Protein AF-A0A2D5MW06-F1 (afdb_monomer_lite)

Structure (mmCIF, N/CA/C/O backbone):
data_AF-A0A2D5MW06-F1
#
_entry.id   AF-A0A2D5MW06-F1
#
loop_
_atom_site.group_PDB
_atom_site.id
_atom_site.type_symbol
_atom_site.label_atom_id
_atom_site.label_alt_id
_atom_site.label_comp_id
_atom_site.label_asym_id
_atom_site.label_entity_id
_atom_site.label_seq_id
_atom_site.pdbx_PDB_ins_code
_atom_site.Cartn_x
_atom_site.Cartn_y
_atom_site.Cartn_z
_atom_site.occupancy
_atom_site.B_iso_or_equiv
_atom_site.auth_seq_id
_atom_site.auth_comp_id
_atom_site.auth_asym_id
_atom_site.auth_atom_id
_atom_site.pdbx_PDB_model_num
ATOM 1 N N . MET A 1 1 ? 2.123 -5.964 15.584 1.00 81.25 1 MET A N 1
ATOM 2 C CA . MET A 1 1 ? 2.765 -5.664 14.284 1.00 81.25 1 MET A CA 1
ATOM 3 C C . MET A 1 1 ? 2.687 -4.159 14.069 1.00 81.25 1 MET A C 1
ATOM 5 O O . MET A 1 1 ? 1.731 -3.564 14.547 1.00 81.25 1 MET A O 1
ATOM 9 N N . ASN A 1 2 ? 3.697 -3.555 13.444 1.00 91.62 2 ASN A N 1
ATOM 10 C CA . ASN A 1 2 ? 3.690 -2.157 13.000 1.00 91.62 2 ASN A CA 1
ATOM 11 C C . ASN A 1 2 ? 3.894 -2.110 11.477 1.00 91.62 2 ASN A C 1
ATOM 13 O O . ASN A 1 2 ? 4.186 -3.142 10.869 1.00 91.62 2 ASN A O 1
ATOM 17 N N . GLU A 1 3 ? 3.769 -0.929 10.881 1.00 91.94 3 GLU A N 1
ATOM 18 C CA . GLU A 1 3 ? 3.879 -0.717 9.432 1.00 91.94 3 GLU A CA 1
ATOM 19 C C . GLU A 1 3 ? 5.193 -1.257 8.853 1.00 91.94 3 GLU A C 1
ATOM 21 O O . GLU A 1 3 ? 5.177 -2.106 7.965 1.00 91.94 3 GLU A O 1
ATOM 26 N N . HIS A 1 4 ? 6.337 -0.906 9.448 1.00 93.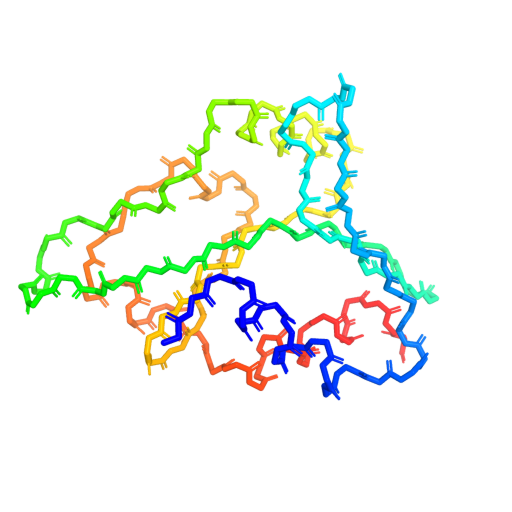75 4 HIS A N 1
ATOM 27 C CA . HIS A 1 4 ? 7.639 -1.414 9.009 1.00 93.75 4 HIS A CA 1
ATOM 28 C C . HIS A 1 4 ? 7.712 -2.953 9.007 1.00 93.75 4 HIS A C 1
ATOM 30 O O . HIS A 1 4 ? 8.222 -3.567 8.066 1.00 93.75 4 HIS A O 1
ATOM 36 N N . SER A 1 5 ? 7.190 -3.597 10.057 1.00 95.06 5 SER A N 1
ATOM 37 C CA . SER A 1 5 ? 7.149 -5.061 10.159 1.00 95.06 5 SER A CA 1
ATOM 38 C C . SER A 1 5 ? 6.198 -5.681 9.137 1.00 95.06 5 SER A C 1
ATOM 40 O O . SER A 1 5 ? 6.469 -6.775 8.638 1.00 95.06 5 SER A O 1
ATOM 42 N N . PHE A 1 6 ? 5.100 -4.996 8.812 1.00 96.12 6 PHE A N 1
ATOM 43 C CA . PHE A 1 6 ? 4.156 -5.427 7.790 1.00 96.12 6 PHE A CA 1
ATOM 44 C C . PHE A 1 6 ? 4.803 -5.413 6.401 1.00 96.12 6 PHE A C 1
ATOM 46 O O . PHE A 1 6 ? 4.846 -6.469 5.764 1.00 96.12 6 PHE A O 1
ATOM 53 N N . VAL A 1 7 ? 5.423 -4.296 6.001 1.00 96.19 7 VAL A N 1
ATOM 54 C CA . VAL A 1 7 ? 6.170 -4.176 4.733 1.00 96.19 7 VAL A CA 1
ATOM 55 C C . VAL A 1 7 ? 7.257 -5.245 4.638 1.00 96.19 7 VAL A C 1
ATOM 57 O O . VAL A 1 7 ? 7.353 -5.966 3.643 1.00 96.19 7 VAL A O 1
ATOM 60 N N . LYS A 1 8 ? 8.040 -5.436 5.710 1.00 95.69 8 LYS A N 1
ATOM 61 C CA . LYS A 1 8 ? 9.054 -6.500 5.771 1.00 95.69 8 LYS A CA 1
ATOM 62 C C . LYS A 1 8 ? 8.438 -7.887 5.564 1.00 95.69 8 LYS A C 1
ATOM 64 O O . LYS A 1 8 ? 9.041 -8.726 4.898 1.00 95.69 8 LYS A O 1
ATOM 69 N N . SER A 1 9 ? 7.248 -8.139 6.114 1.00 95.50 9 SER A N 1
ATOM 70 C CA . SER A 1 9 ? 6.562 -9.426 5.964 1.00 95.50 9 SER A CA 1
ATOM 71 C C . SER A 1 9 ? 6.094 -9.695 4.533 1.00 95.50 9 SER A C 1
ATOM 73 O O . SER A 1 9 ? 6.177 -10.843 4.104 1.00 95.50 9 SER A O 1
ATOM 75 N N . VAL A 1 10 ? 5.673 -8.656 3.802 1.00 96.62 10 VAL A N 1
ATOM 76 C CA . VAL A 1 10 ? 5.327 -8.721 2.373 1.00 96.62 10 VAL A CA 1
ATOM 77 C C . VAL A 1 10 ? 6.587 -8.981 1.550 1.00 96.62 10 VAL A C 1
ATOM 79 O O . VAL A 1 10 ? 6.656 -9.941 0.787 1.00 96.62 10 VAL A O 1
ATOM 82 N N . HIS A 1 11 ? 7.643 -8.194 1.776 1.00 95.69 11 HIS A N 1
ATOM 83 C CA . HIS A 1 11 ? 8.900 -8.335 1.042 1.00 95.69 11 HIS A CA 1
ATOM 84 C C . HIS A 1 11 ? 9.545 -9.707 1.258 1.00 95.69 11 HIS A C 1
ATOM 86 O O . HIS A 1 11 ? 10.084 -10.282 0.324 1.00 95.69 11 HIS A O 1
ATOM 92 N N . ARG A 1 12 ? 9.472 -10.289 2.454 1.00 95.81 12 ARG A N 1
ATOM 93 C CA . ARG A 1 12 ? 10.098 -11.594 2.711 1.00 95.81 12 ARG A CA 1
ATOM 94 C C . ARG A 1 12 ? 9.603 -12.713 1.784 1.00 95.81 12 ARG A C 1
ATOM 96 O O . ARG A 1 12 ? 10.352 -13.649 1.540 1.00 95.81 12 ARG A O 1
ATOM 103 N N . VAL A 1 13 ? 8.359 -12.637 1.317 1.00 95.38 13 VAL A N 1
ATOM 104 C CA . VAL A 1 13 ? 7.714 -13.712 0.543 1.00 95.38 13 VAL A CA 1
ATOM 105 C C . VAL A 1 13 ? 7.470 -13.350 -0.921 1.00 95.38 13 VAL A C 1
ATOM 107 O O . VAL A 1 13 ? 7.121 -14.227 -1.703 1.00 95.38 13 VAL A O 1
ATOM 110 N N . LEU A 1 14 ? 7.669 -12.086 -1.308 1.00 95.38 14 LEU A N 1
ATOM 111 C CA . LEU A 1 14 ? 7.635 -11.684 -2.712 1.00 95.38 14 LEU A CA 1
ATOM 112 C C . LEU A 1 14 ? 8.719 -12.440 -3.508 1.00 95.38 14 LEU A C 1
ATOM 114 O O . LEU A 1 14 ? 9.878 -12.434 -3.070 1.00 95.38 14 LEU A O 1
ATOM 118 N N . PRO A 1 15 ? 8.391 -13.028 -4.674 1.00 94.56 15 PRO A N 1
ATOM 119 C CA . PRO A 1 15 ? 9.361 -13.686 -5.547 1.00 94.56 15 PRO A CA 1
ATOM 120 C C . PRO A 1 15 ? 10.538 -12.776 -5.912 1.00 94.56 15 PRO A C 1
ATOM 122 O O . PRO A 1 15 ? 10.381 -11.561 -6.054 1.00 94.56 15 PRO A O 1
ATOM 125 N N . SER A 1 16 ? 11.727 -13.351 -6.090 1.00 94.31 16 SER A N 1
ATOM 126 C CA . SER A 1 16 ? 12.919 -12.600 -6.516 1.00 94.31 16 SER A CA 1
ATOM 127 C C . SER A 1 16 ? 12.799 -12.028 -7.933 1.00 94.31 16 SER A C 1
ATOM 129 O O . SER A 1 16 ? 13.486 -11.060 -8.240 1.00 94.31 16 SER A O 1
ATOM 131 N N . SER A 1 17 ? 11.910 -12.580 -8.766 1.00 94.75 17 SER A N 1
ATOM 132 C CA . SER A 1 17 ? 11.588 -12.068 -10.105 1.00 94.75 17 SER A CA 1
ATOM 133 C C . SER A 1 17 ? 10.840 -10.731 -10.094 1.00 94.75 17 SER A C 1
ATOM 135 O O . SER A 1 17 ? 10.856 -10.013 -11.092 1.00 94.75 17 SER A O 1
ATOM 137 N N . VAL A 1 18 ? 10.201 -10.369 -8.978 1.00 97.75 18 VAL A N 1
ATOM 138 C CA . VAL A 1 18 ? 9.588 -9.048 -8.808 1.00 97.75 18 VAL A CA 1
ATOM 139 C C . VAL A 1 18 ? 10.673 -8.073 -8.366 1.00 97.75 18 VAL A C 1
ATOM 141 O O . VAL A 1 18 ? 11.172 -8.154 -7.233 1.00 97.75 18 VAL A O 1
ATOM 144 N N . TYR A 1 19 ? 11.013 -7.123 -9.240 1.00 97.62 19 TYR A N 1
ATOM 145 C CA . TYR A 1 19 ? 11.848 -5.998 -8.842 1.00 97.62 19 TYR A CA 1
ATOM 146 C C . TYR A 1 19 ? 11.106 -5.199 -7.774 1.00 97.62 19 TYR A C 1
ATOM 148 O O . TYR A 1 19 ? 9.917 -4.905 -7.908 1.00 97.62 19 TYR A O 1
ATOM 156 N N . ARG A 1 20 ? 11.811 -4.848 -6.701 1.00 96.81 20 ARG A N 1
ATOM 157 C CA . ARG A 1 20 ? 11.248 -4.093 -5.587 1.00 96.81 20 ARG A CA 1
ATOM 158 C C . ARG A 1 20 ? 12.197 -2.981 -5.187 1.00 96.81 20 ARG A C 1
ATOM 160 O O . ARG A 1 20 ? 13.386 -3.216 -4.979 1.00 96.81 20 ARG A O 1
ATOM 167 N N . TRP A 1 21 ? 11.647 -1.799 -4.987 1.00 97.06 21 TRP A N 1
ATOM 168 C CA . TRP A 1 21 ? 12.351 -0.678 -4.399 1.00 97.06 21 TRP A CA 1
ATOM 169 C C . TRP A 1 21 ? 11.572 -0.214 -3.179 1.00 97.06 21 TRP A C 1
ATOM 171 O O . TRP A 1 21 ? 10.407 0.156 -3.282 1.00 97.06 21 TRP A O 1
ATOM 181 N N . LYS A 1 22 ? 12.207 -0.288 -2.007 1.00 94.94 22 LYS A N 1
ATOM 182 C CA . LYS A 1 22 ? 11.698 0.357 -0.799 1.00 94.94 22 LYS A CA 1
ATOM 183 C C . LYS A 1 22 ? 12.170 1.804 -0.815 1.00 94.94 22 LYS A C 1
ATOM 185 O O . LYS A 1 22 ? 13.378 2.041 -0.851 1.00 94.94 22 LYS A O 1
ATOM 190 N N . ILE A 1 23 ? 11.232 2.733 -0.779 1.00 96.12 23 ILE A N 1
ATOM 191 C CA . ILE A 1 23 ? 11.500 4.151 -0.949 1.00 96.12 23 ILE A CA 1
ATOM 192 C C . ILE A 1 23 ? 11.553 4.809 0.428 1.00 96.12 23 ILE A C 1
ATOM 194 O O . ILE A 1 23 ? 10.727 4.566 1.304 1.00 96.12 23 ILE A O 1
ATOM 198 N N . HIS A 1 24 ? 12.578 5.626 0.625 1.00 93.50 24 HIS A N 1
ATOM 199 C CA . HIS A 1 24 ? 12.667 6.568 1.726 1.00 93.50 24 HIS A CA 1
ATOM 200 C C . HIS A 1 24 ? 13.306 7.830 1.160 1.00 93.50 24 HIS A C 1
ATOM 202 O O . HIS A 1 24 ? 14.522 7.883 0.983 1.00 93.50 24 HIS A O 1
ATOM 208 N N . ASP A 1 25 ? 12.468 8.794 0.791 1.00 92.75 25 ASP A N 1
ATOM 209 C CA . ASP A 1 25 ? 12.903 10.037 0.166 1.00 92.75 25 ASP A CA 1
ATOM 210 C C . ASP A 1 25 ? 12.921 11.160 1.211 1.00 92.75 25 ASP A C 1
ATOM 212 O O . ASP A 1 25 ? 11.909 11.458 1.845 1.00 92.75 25 ASP A O 1
ATOM 216 N N . THR A 1 26 ? 14.094 11.757 1.428 1.00 92.38 26 THR A N 1
ATOM 217 C CA . THR A 1 26 ? 14.296 12.847 2.396 1.00 92.38 26 THR A CA 1
ATOM 218 C C . THR A 1 26 ? 14.058 14.233 1.803 1.00 92.38 26 THR A C 1
ATOM 220 O O . THR A 1 26 ? 14.033 15.213 2.544 1.00 92.38 26 THR A O 1
ATOM 223 N N . TYR A 1 27 ? 13.923 14.334 0.481 1.00 92.94 27 TYR A N 1
ATOM 224 C CA . TYR A 1 27 ? 13.811 15.595 -0.253 1.00 92.94 27 TYR A CA 1
ATOM 225 C C . TYR A 1 27 ? 12.390 15.836 -0.763 1.00 92.94 27 TYR A C 1
ATOM 227 O O . TYR A 1 27 ? 11.931 16.976 -0.795 1.00 92.94 27 TYR A O 1
ATOM 235 N N . THR A 1 28 ? 11.679 14.767 -1.119 1.00 92.00 28 THR A N 1
ATOM 236 C CA . THR A 1 28 ? 10.295 14.815 -1.587 1.00 92.00 28 THR A CA 1
ATOM 237 C C . THR A 1 28 ? 9.375 14.150 -0.572 1.00 92.00 28 THR A C 1
ATOM 239 O O . THR A 1 28 ? 9.397 12.937 -0.378 1.00 92.00 28 THR A O 1
ATOM 242 N N . GLY A 1 29 ? 8.521 14.947 0.070 1.00 94.00 29 GLY A N 1
ATOM 243 C CA . GLY A 1 29 ? 7.504 14.424 0.977 1.00 94.00 29 GLY A CA 1
ATOM 244 C C . GLY A 1 29 ? 6.373 13.709 0.232 1.00 94.00 29 GLY A C 1
ATOM 245 O O . GLY A 1 29 ? 5.960 14.128 -0.846 1.00 94.00 29 GLY A O 1
ATOM 246 N N . GLY A 1 30 ? 5.835 12.654 0.844 1.00 96.00 30 GLY A N 1
ATOM 247 C CA . GLY A 1 30 ? 4.622 11.977 0.377 1.00 96.00 30 GLY A CA 1
ATOM 248 C C . GLY A 1 30 ? 4.815 10.902 -0.691 1.00 96.00 30 GLY A C 1
ATOM 249 O O . GLY A 1 30 ? 3.826 10.316 -1.120 1.00 96.00 30 GLY A O 1
ATOM 250 N N . VAL A 1 31 ? 6.055 10.616 -1.097 1.00 97.56 31 VAL A N 1
ATOM 251 C CA . VAL A 1 31 ? 6.347 9.505 -2.013 1.00 97.56 31 VAL A CA 1
ATOM 252 C C . VAL A 1 31 ? 5.943 8.172 -1.357 1.00 97.56 31 VAL A C 1
ATOM 254 O O . VAL A 1 31 ? 6.265 7.986 -0.181 1.00 97.56 31 VAL A O 1
ATOM 257 N N . PRO A 1 32 ? 5.268 7.256 -2.082 1.00 97.94 32 PRO A N 1
ATOM 258 C CA . PRO A 1 32 ? 4.881 5.955 -1.556 1.00 97.94 32 PRO A CA 1
ATOM 259 C C . PRO A 1 32 ? 6.050 5.139 -1.017 1.00 97.94 32 PRO A C 1
ATOM 261 O O . PRO A 1 32 ? 7.154 5.200 -1.552 1.00 97.94 32 PRO A O 1
ATOM 264 N N . ASP A 1 33 ? 5.782 4.305 -0.016 1.00 97.62 33 ASP A N 1
ATOM 265 C CA . ASP A 1 33 ? 6.782 3.454 0.642 1.00 97.62 33 ASP A CA 1
ATOM 266 C C . ASP A 1 33 ? 7.500 2.452 -0.279 1.00 97.62 33 ASP A C 1
ATOM 268 O O . ASP A 1 33 ? 8.614 2.003 0.030 1.00 97.62 33 ASP A O 1
ATOM 272 N N . ALA A 1 34 ? 6.861 2.017 -1.370 1.00 98.12 34 ALA A N 1
ATOM 273 C CA . ALA A 1 34 ? 7.431 1.018 -2.264 1.00 98.12 34 ALA A CA 1
ATOM 274 C C . ALA A 1 34 ? 7.013 1.163 -3.731 1.00 98.12 34 ALA A C 1
ATOM 276 O O . ALA A 1 34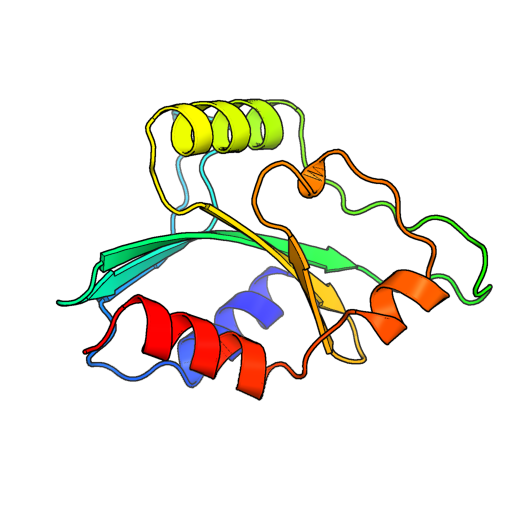 ? 5.909 1.591 -4.060 1.00 98.12 34 ALA A O 1
ATOM 277 N N . LEU A 1 35 ? 7.898 0.687 -4.606 1.00 98.44 35 LEU A N 1
ATOM 278 C CA . LEU A 1 35 ? 7.641 0.394 -6.011 1.00 98.44 35 LEU A CA 1
ATOM 279 C C . LEU A 1 35 ? 7.897 -1.095 -6.266 1.00 98.44 35 LEU A C 1
ATOM 281 O O . LEU A 1 35 ? 8.957 -1.618 -5.909 1.00 98.44 35 LEU A O 1
ATOM 285 N N . TYR A 1 36 ? 6.962 -1.751 -6.943 1.00 98.44 36 TYR A N 1
ATOM 286 C CA . TYR A 1 36 ? 7.139 -3.078 -7.528 1.00 98.44 36 TYR A CA 1
ATOM 287 C C . TYR A 1 36 ? 7.119 -2.976 -9.047 1.00 98.44 36 TYR A C 1
ATOM 289 O O . TYR A 1 36 ? 6.348 -2.200 -9.604 1.00 98.44 36 TYR A O 1
ATOM 297 N N . CYS A 1 37 ? 7.965 -3.744 -9.726 1.00 97.56 37 CYS A N 1
ATOM 298 C CA . CYS A 1 37 ? 8.063 -3.721 -11.180 1.00 97.56 37 CYS A CA 1
ATOM 299 C C . CYS A 1 37 ? 8.393 -5.110 -11.735 1.00 97.56 37 CYS A C 1
ATOM 301 O O . CYS A 1 37 ? 9.067 -5.918 -11.090 1.00 97.56 37 CYS A O 1
ATOM 303 N N . GLY A 1 38 ? 7.921 -5.378 -12.945 1.00 96.81 38 GLY A N 1
ATOM 304 C CA . GLY A 1 38 ? 8.264 -6.552 -13.730 1.00 96.81 38 GLY A CA 1
ATOM 305 C C . GLY A 1 38 ? 7.815 -6.395 -15.185 1.00 96.81 38 GLY A C 1
ATOM 306 O O . GLY A 1 38 ? 7.348 -5.321 -15.569 1.00 96.81 38 GLY A O 1
ATOM 307 N N . PRO A 1 39 ? 7.943 -7.452 -16.006 1.00 96.62 39 PRO A N 1
ATOM 308 C CA . PRO A 1 39 ? 7.666 -7.391 -17.443 1.00 96.62 39 PRO A CA 1
ATOM 309 C C . PRO A 1 39 ? 6.258 -6.909 -17.818 1.00 96.62 39 PRO A C 1
ATOM 311 O O . PRO A 1 39 ? 6.076 -6.364 -18.902 1.00 96.62 39 PRO A O 1
ATOM 314 N N . LYS A 1 40 ? 5.264 -7.102 -16.942 1.00 97.38 40 LYS A N 1
ATOM 315 C CA . LYS A 1 40 ? 3.875 -6.691 -17.191 1.00 97.38 40 LYS A CA 1
ATOM 316 C C . LYS A 1 40 ? 3.599 -5.238 -16.809 1.00 97.38 40 LYS A C 1
ATOM 318 O O . LYS A 1 40 ? 2.698 -4.623 -17.373 1.00 97.38 40 LYS A O 1
ATOM 323 N N . GLY A 1 41 ? 4.358 -4.684 -15.867 1.00 96.69 41 GLY A N 1
ATOM 324 C CA . GLY A 1 41 ? 4.162 -3.310 -15.433 1.00 96.69 41 GLY A CA 1
ATOM 325 C C . GLY A 1 41 ? 4.770 -2.978 -14.079 1.00 96.69 41 GLY A C 1
ATOM 326 O O . GLY A 1 41 ? 5.449 -3.786 -13.438 1.00 96.69 41 GLY A O 1
ATOM 327 N N . LEU A 1 42 ? 4.489 -1.748 -13.655 1.00 97.44 42 LEU A N 1
ATOM 328 C CA . LEU A 1 42 ? 4.920 -1.165 -12.391 1.00 97.44 42 LEU A CA 1
ATOM 329 C C . LEU A 1 42 ? 3.724 -0.870 -11.481 1.00 97.44 42 LEU A C 1
ATOM 331 O O . LEU A 1 42 ? 2.607 -0.685 -11.966 1.00 97.44 42 LEU A O 1
ATOM 335 N N . LEU A 1 43 ? 3.967 -0.825 -10.173 1.00 98.31 43 LEU A N 1
ATOM 336 C CA . LEU A 1 43 ? 2.977 -0.537 -9.139 1.00 98.31 43 LEU A CA 1
ATOM 337 C C . LEU A 1 43 ? 3.630 0.195 -7.968 1.00 98.31 43 LEU A C 1
ATOM 339 O O . LEU A 1 43 ? 4.511 -0.360 -7.308 1.00 98.31 43 LEU A O 1
ATOM 343 N N . PHE A 1 44 ? 3.158 1.401 -7.671 1.00 98.56 44 PHE A N 1
ATOM 344 C CA . PHE A 1 44 ? 3.490 2.082 -6.422 1.00 98.56 44 PHE A CA 1
ATOM 345 C C . PHE A 1 44 ? 2.528 1.666 -5.312 1.00 98.56 44 PHE A C 1
ATOM 347 O O . PHE A 1 44 ? 1.318 1.579 -5.527 1.00 98.56 44 PHE A O 1
ATOM 354 N N . VAL A 1 45 ? 3.069 1.434 -4.117 1.00 98.62 45 VAL A N 1
ATOM 355 C CA . VAL A 1 45 ? 2.301 1.038 -2.937 1.00 98.62 45 VAL A CA 1
ATOM 356 C C . VAL A 1 45 ? 2.692 1.904 -1.752 1.00 98.62 45 VAL A C 1
ATOM 358 O O . VAL A 1 45 ? 3.835 1.877 -1.301 1.00 98.62 45 VAL A O 1
ATOM 361 N N . GLU A 1 46 ? 1.714 2.641 -1.237 1.00 98.69 46 GLU A N 1
ATOM 362 C CA . GLU A 1 46 ? 1.771 3.273 0.078 1.00 98.69 46 GLU A CA 1
ATOM 363 C C . GLU A 1 46 ? 1.227 2.283 1.112 1.00 98.69 46 GLU A C 1
ATOM 365 O O . GLU A 1 46 ? 0.126 1.746 0.954 1.00 98.69 46 GLU A O 1
ATOM 370 N N . TYR A 1 47 ? 1.977 2.023 2.175 1.00 98.44 47 TYR A N 1
ATOM 371 C CA . TYR A 1 47 ? 1.577 1.097 3.222 1.00 98.44 47 TYR A CA 1
ATOM 372 C C . TYR A 1 47 ? 1.065 1.850 4.436 1.00 98.44 47 TYR A C 1
ATOM 374 O O . TYR A 1 47 ? 1.651 2.828 4.878 1.00 98.44 47 TYR A O 1
ATOM 382 N N . LYS A 1 48 ? -0.009 1.336 5.038 1.00 98.31 48 LYS A N 1
ATOM 383 C CA . LYS A 1 48 ? -0.425 1.733 6.386 1.00 98.31 48 LYS A CA 1
ATOM 384 C C . LYS A 1 48 ? -0.647 0.514 7.252 1.00 98.31 48 LYS A C 1
ATOM 386 O O . LYS A 1 48 ? -1.000 -0.560 6.763 1.00 98.31 48 LYS A O 1
ATOM 391 N N . TRP A 1 49 ? -0.487 0.682 8.559 1.00 98.06 49 TRP A N 1
ATOM 392 C CA . TRP A 1 49 ? -0.917 -0.316 9.532 1.00 98.06 49 TRP A CA 1
ATOM 393 C C . TRP A 1 49 ? -1.836 0.297 10.579 1.00 98.06 49 TRP A C 1
ATOM 395 O O . TRP A 1 49 ? -1.459 1.246 11.265 1.00 98.06 49 TRP A O 1
ATOM 405 N N . VAL A 1 50 ? -3.021 -0.288 10.750 1.00 97.56 50 VAL A N 1
ATOM 406 C CA . VAL A 1 50 ? -4.023 0.203 11.700 1.00 97.56 50 VAL A CA 1
ATOM 407 C C . VAL A 1 50 ? -4.453 -0.874 12.688 1.00 97.56 50 VAL A C 1
ATOM 409 O O . VAL A 1 50 ? -4.544 -2.062 12.374 1.00 97.56 50 VAL A O 1
ATOM 412 N N . THR A 1 51 ? -4.776 -0.435 13.902 1.00 97.31 51 THR A N 1
ATOM 413 C CA . THR A 1 51 ? -5.540 -1.242 14.856 1.00 97.31 51 THR A CA 1
ATOM 414 C C . THR A 1 51 ? -7.017 -0.972 14.624 1.00 97.31 51 THR A C 1
ATOM 416 O O . THR A 1 51 ? -7.463 0.172 14.723 1.00 97.31 51 THR A O 1
ATOM 419 N N . LEU A 1 52 ? -7.784 -2.019 14.322 1.00 97.56 52 LEU A N 1
ATOM 420 C CA . LEU A 1 52 ? -9.211 -1.866 14.073 1.00 97.56 52 LEU A CA 1
ATOM 421 C C . LEU A 1 52 ? -9.963 -1.472 15.356 1.00 97.56 52 LEU A C 1
ATOM 423 O O . LEU A 1 52 ? -9.735 -2.071 16.413 1.00 97.56 52 LEU A O 1
ATOM 427 N N . PRO A 1 53 ? -10.887 -0.497 15.284 1.00 97.31 53 PRO A N 1
ATOM 428 C CA . PRO A 1 53 ? -11.788 -0.199 16.386 1.00 97.31 53 PRO A CA 1
ATOM 429 C C . PRO A 1 53 ? -12.627 -1.424 16.765 1.00 97.31 53 PRO A C 1
ATOM 431 O O . PRO A 1 53 ? -13.116 -2.142 15.891 1.00 97.31 53 PRO A O 1
ATOM 434 N N . LYS A 1 54 ? -12.869 -1.611 18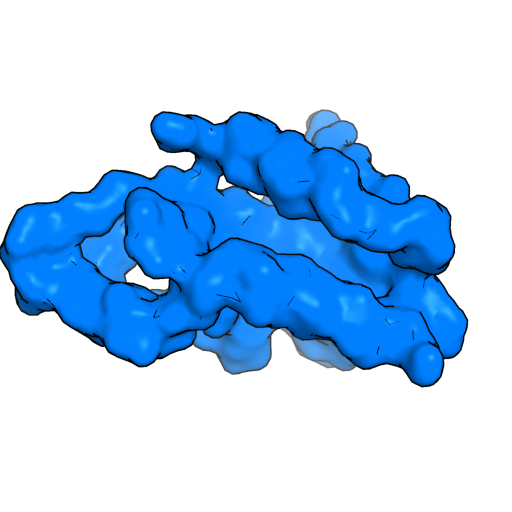.071 1.00 96.31 54 LYS A N 1
ATOM 435 C CA . LYS A 1 54 ? -13.714 -2.706 18.586 1.00 96.31 54 LYS A CA 1
ATOM 436 C C . LYS A 1 54 ? -15.165 -2.620 18.100 1.00 96.31 54 LYS A C 1
ATOM 438 O O . LYS A 1 54 ? -15.810 -3.642 17.904 1.00 96.31 54 LYS A O 1
ATOM 443 N N . ARG A 1 55 ? -15.692 -1.403 17.927 1.00 97.94 55 ARG A N 1
ATOM 444 C CA . ARG A 1 55 ? -17.058 -1.178 17.440 1.00 97.94 55 ARG A CA 1
ATOM 445 C C . ARG A 1 55 ? -17.070 -1.209 15.913 1.00 97.94 55 ARG A C 1
ATOM 447 O O . ARG A 1 55 ? -16.399 -0.406 15.268 1.00 97.94 55 ARG A O 1
ATOM 454 N N . SER A 1 56 ? -17.889 -2.094 15.354 1.00 97.25 56 SER A N 1
ATOM 455 C CA . SER A 1 56 ? -18.021 -2.337 13.911 1.00 97.25 56 SER A CA 1
ATOM 456 C C . SER A 1 56 ? -18.373 -1.089 13.096 1.00 97.25 56 SER A C 1
ATOM 458 O O . SER A 1 56 ? -17.894 -0.934 11.977 1.00 97.25 56 SER A O 1
ATOM 460 N N . THR A 1 57 ? -19.170 -0.176 13.657 1.00 98.00 57 THR A N 1
ATOM 461 C CA . THR A 1 57 ? -19.641 1.038 12.971 1.00 98.00 57 THR A CA 1
ATOM 462 C C . THR A 1 57 ? -18.660 2.209 13.032 1.00 98.00 57 THR A C 1
ATOM 464 O O . THR A 1 57 ? -18.895 3.227 12.390 1.00 98.00 57 THR A O 1
ATOM 467 N N . THR A 1 58 ? -17.589 2.119 13.825 1.00 98.44 58 THR A N 1
ATOM 468 C CA . THR A 1 58 ? -16.630 3.220 13.970 1.00 98.44 58 THR A CA 1
ATOM 469 C C . THR A 1 58 ? -15.793 3.358 12.703 1.00 98.44 58 THR A C 1
ATOM 471 O O . THR A 1 58 ? -15.263 2.363 12.206 1.00 98.44 58 THR A O 1
ATOM 474 N N . LEU A 1 59 ? -15.655 4.591 12.205 1.00 98.19 59 LEU A N 1
ATOM 475 C CA . LEU A 1 59 ? -14.792 4.902 11.067 1.00 98.19 59 LEU A CA 1
ATOM 476 C C . LEU A 1 59 ? -13.318 4.676 11.417 1.00 98.19 59 LEU A C 1
ATOM 478 O O . LEU A 1 59 ? -12.850 5.083 12.484 1.00 98.19 59 LEU A O 1
ATOM 482 N N . VAL A 1 60 ? -12.587 4.037 10.508 1.00 98.12 60 VAL A N 1
ATOM 483 C CA . VAL A 1 60 ? -11.157 3.761 10.665 1.00 98.12 60 VAL A CA 1
ATOM 484 C C . VAL A 1 60 ? -10.354 4.921 10.086 1.00 98.12 60 VAL A C 1
ATOM 486 O O . VAL A 1 60 ? -10.549 5.314 8.940 1.00 98.12 60 VAL A O 1
ATOM 489 N N . LYS A 1 61 ? -9.433 5.476 10.878 1.00 96.81 61 LYS A N 1
ATOM 490 C CA . LYS A 1 61 ? -8.487 6.494 10.408 1.00 96.81 61 LYS A CA 1
ATOM 491 C C . LYS A 1 61 ? -7.241 5.802 9.865 1.00 96.81 61 LYS A C 1
ATOM 493 O O . LYS A 1 61 ? -6.514 5.181 10.633 1.00 96.81 61 LYS A O 1
ATOM 498 N N . PHE A 1 62 ? -6.990 5.929 8.565 1.00 97.12 62 PHE A N 1
ATOM 499 C CA . PHE A 1 62 ? -5.846 5.285 7.909 1.00 97.12 62 PHE A CA 1
ATOM 500 C C . PHE A 1 62 ? -4.525 6.049 8.041 1.00 97.12 62 PHE A C 1
ATOM 502 O O . PHE A 1 62 ? -3.469 5.460 7.852 1.00 97.12 62 PHE A O 1
ATOM 509 N N . GLY A 1 63 ? -4.562 7.340 8.390 1.00 95.69 63 GLY A N 1
ATOM 510 C CA . GLY A 1 63 ? -3.344 8.128 8.609 1.00 95.69 63 GLY A CA 1
ATOM 511 C C . GLY A 1 63 ? -2.566 8.451 7.329 1.00 95.69 63 GLY A C 1
ATOM 512 O O . GLY A 1 63 ? -1.346 8.576 7.377 1.00 95.69 63 GLY A O 1
ATOM 513 N N . ILE A 1 64 ? -3.250 8.573 6.189 1.00 97.62 64 ILE A N 1
ATOM 514 C CA . ILE A 1 64 ? -2.649 9.032 4.930 1.00 97.62 64 ILE A CA 1
ATOM 515 C C . ILE A 1 64 ? -2.477 10.552 5.021 1.00 97.62 64 ILE A C 1
ATOM 517 O O . ILE A 1 64 ? -3.442 11.277 5.274 1.00 97.62 64 ILE A O 1
ATOM 521 N N . SER A 1 65 ? -1.243 11.035 4.888 1.00 97.56 65 SER A N 1
ATOM 522 C CA . SER A 1 65 ? -0.951 12.468 4.982 1.00 97.56 65 SER A CA 1
ATOM 523 C C . SER A 1 65 ? -1.404 13.221 3.730 1.00 97.56 65 SER A C 1
ATOM 525 O O . SER A 1 65 ? -1.568 12.638 2.660 1.00 97.56 65 SER A O 1
ATOM 527 N N . LYS A 1 66 ? -1.544 14.547 3.840 1.00 97.94 66 LYS A N 1
ATOM 528 C CA . LYS A 1 66 ? -1.929 15.397 2.706 1.00 97.94 66 LYS A CA 1
ATOM 529 C C . LYS A 1 66 ? -0.981 15.242 1.508 1.00 97.94 66 LYS A C 1
ATOM 531 O O . LYS A 1 66 ? -1.450 15.078 0.392 1.00 97.94 66 LYS A O 1
ATOM 536 N N . LEU A 1 67 ? 0.333 15.230 1.748 1.00 98.06 67 LEU A N 1
ATOM 537 C CA . LEU A 1 67 ? 1.330 15.072 0.682 1.00 98.06 67 LEU A CA 1
ATOM 538 C C . LEU A 1 67 ? 1.255 13.692 0.014 1.00 98.06 67 LEU A C 1
ATOM 540 O O . LEU A 1 67 ? 1.477 13.587 -1.185 1.00 98.06 67 LEU A O 1
ATOM 544 N N . GLN A 1 68 ? 0.910 12.644 0.770 1.00 98.31 68 GLN A N 1
ATOM 545 C CA . GLN A 1 68 ? 0.697 11.305 0.210 1.00 98.31 68 GLN A CA 1
ATOM 546 C C . GLN A 1 68 ? -0.543 11.269 -0.685 1.00 98.31 68 GLN A C 1
ATOM 548 O O . GLN A 1 68 ? -0.471 10.737 -1.786 1.00 98.31 68 GLN A O 1
ATOM 553 N N . LEU A 1 69 ? -1.652 11.884 -0.256 1.00 98.44 69 LEU A N 1
ATOM 554 C CA . LEU A 1 69 ? -2.854 12.018 -1.089 1.00 98.44 69 LEU A CA 1
ATOM 555 C C . LEU A 1 69 ? -2.546 12.784 -2.382 1.00 98.44 69 LEU A C 1
ATOM 557 O O . LEU A 1 69 ? -2.8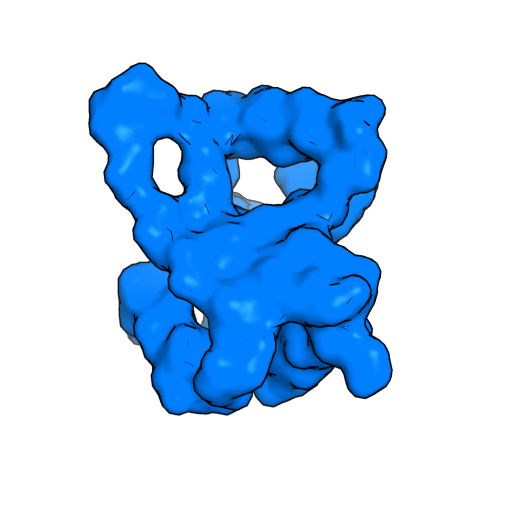38 12.292 -3.464 1.00 98.44 69 LEU A O 1
ATOM 561 N N . GLU A 1 70 ? -1.873 13.935 -2.278 1.00 98.31 70 GLU A N 1
ATOM 562 C CA . GLU A 1 70 ? -1.472 14.742 -3.437 1.00 98.31 70 GLU A CA 1
ATOM 563 C C . GLU A 1 70 ? -0.566 13.966 -4.408 1.00 98.31 70 GLU A C 1
ATOM 565 O O . GLU A 1 70 ? -0.680 14.130 -5.624 1.00 98.31 70 GLU A O 1
ATOM 570 N N . TRP A 1 71 ? 0.333 13.119 -3.894 1.00 98.19 71 TRP A N 1
ATOM 571 C CA . TRP A 1 71 ? 1.188 12.271 -4.724 1.00 98.19 71 TRP A CA 1
ATOM 572 C C . TRP A 1 71 ? 0.378 11.185 -5.437 1.00 98.19 71 TRP A C 1
ATOM 574 O O . TRP A 1 71 ? 0.502 11.033 -6.654 1.00 98.19 71 TRP A O 1
ATOM 584 N N . LEU A 1 72 ? -0.469 10.462 -4.694 1.00 98.50 72 LEU A N 1
ATOM 585 C CA . LEU A 1 72 ? -1.313 9.384 -5.216 1.00 98.50 72 LEU A CA 1
ATOM 586 C C . LEU A 1 72 ? -2.256 9.900 -6.305 1.00 98.50 72 LEU A C 1
ATOM 588 O O . LEU A 1 72 ? -2.264 9.352 -7.405 1.00 98.50 72 LEU A O 1
ATOM 592 N N . ASP A 1 73 ? -2.968 10.996 -6.035 1.00 98.50 73 ASP A N 1
ATOM 593 C CA . ASP A 1 73 ? -3.893 11.624 -6.982 1.00 98.50 73 ASP A CA 1
ATOM 594 C C . ASP A 1 73 ? -3.170 12.052 -8.266 1.00 98.50 73 ASP A C 1
ATOM 596 O O . ASP A 1 73 ? -3.638 11.806 -9.379 1.00 98.50 73 ASP A O 1
ATOM 600 N N . ARG A 1 74 ? -1.986 12.661 -8.126 1.00 98.25 74 ARG A N 1
ATOM 601 C CA . ARG A 1 74 ? -1.183 13.114 -9.267 1.00 98.25 74 ARG A CA 1
ATOM 602 C C . ARG A 1 74 ? -0.733 11.949 -10.144 1.00 98.25 74 ARG A C 1
ATOM 604 O O . ARG A 1 74 ? -0.861 12.027 -11.363 1.00 98.25 74 ARG A O 1
ATOM 611 N N . PHE A 1 75 ? -0.182 10.893 -9.551 1.00 97.88 75 PHE A N 1
ATOM 612 C CA . PHE A 1 75 ? 0.343 9.763 -10.319 1.00 97.88 75 PHE A CA 1
ATOM 613 C C . PHE A 1 75 ? -0.769 8.896 -10.907 1.00 97.88 75 PHE A C 1
ATOM 615 O O . PHE A 1 75 ? -0.615 8.409 -12.028 1.00 97.88 75 PHE A O 1
ATOM 622 N N . GLU A 1 76 ? -1.909 8.775 -10.225 1.00 97.88 76 GLU A N 1
ATOM 623 C CA . GLU A 1 76 ? -3.100 8.174 -10.820 1.00 97.88 76 GLU A CA 1
ATOM 624 C C . GLU A 1 76 ? -3.559 8.965 -12.054 1.00 97.88 76 GLU A C 1
ATOM 626 O O . GLU A 1 76 ? -3.779 8.378 -13.114 1.00 97.88 76 GLU A O 1
ATOM 631 N N . MET A 1 77 ? -3.634 10.297 -11.960 1.00 98.06 77 MET A N 1
ATOM 632 C CA . MET A 1 77 ? -3.987 11.164 -13.091 1.00 98.06 77 MET A CA 1
ATOM 633 C C . MET A 1 77 ? -3.003 11.026 -14.266 1.00 98.06 77 MET A C 1
ATOM 635 O O . MET A 1 77 ? -3.397 11.162 -15.422 1.00 98.06 77 MET A O 1
ATOM 639 N N . TYR A 1 78 ? -1.735 10.707 -13.994 1.00 97.81 78 TYR A N 1
ATOM 640 C CA . TYR A 1 78 ? -0.725 10.395 -15.014 1.00 97.81 78 TYR A CA 1
ATOM 641 C C . TYR A 1 78 ? -0.827 8.965 -15.573 1.00 97.81 78 TYR A C 1
ATOM 643 O O . TYR A 1 78 ? 0.069 8.513 -16.291 1.00 97.81 78 TYR A O 1
ATOM 651 N N . GLY A 1 79 ? -1.890 8.231 -15.238 1.00 96.81 79 GLY A N 1
ATOM 652 C CA . GLY A 1 79 ? -2.135 6.868 -15.702 1.00 96.81 79 GLY A CA 1
ATOM 653 C C . GLY A 1 79 ? -1.238 5.819 -15.049 1.00 96.81 79 GLY A C 1
ATOM 654 O O . GLY A 1 79 ? -1.147 4.703 -15.558 1.00 96.81 79 GLY A O 1
ATOM 655 N N . GLN A 1 80 ? -0.555 6.153 -13.951 1.00 97.44 80 GLN A N 1
ATOM 656 C CA . GLN A 1 80 ? 0.292 5.200 -13.241 1.00 97.44 80 GLN A CA 1
ATOM 657 C C . GLN A 1 80 ? -0.533 4.347 -12.281 1.00 97.44 80 GLN A C 1
ATOM 659 O O . GLN A 1 80 ? -1.507 4.800 -11.677 1.00 97.44 80 GLN A O 1
ATOM 664 N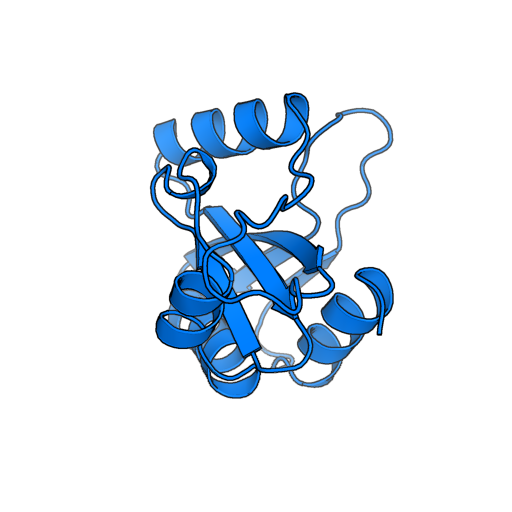 N . HIS A 1 81 ? -0.108 3.099 -12.099 1.00 97.88 81 HIS A N 1
ATOM 665 C CA . HIS A 1 81 ? -0.712 2.228 -11.103 1.00 97.88 81 HIS A CA 1
ATOM 666 C C . HIS A 1 81 ? -0.182 2.572 -9.716 1.00 97.88 81 HIS A C 1
ATOM 668 O O . HIS A 1 81 ? 0.997 2.380 -9.407 1.00 97.88 81 HIS A O 1
ATOM 674 N N . VAL A 1 82 ? -1.088 3.055 -8.876 1.00 98.38 82 VAL A N 1
ATOM 675 C CA . VAL A 1 82 ? -0.836 3.388 -7.479 1.00 98.38 82 VAL A CA 1
ATOM 676 C C . VAL A 1 82 ? -1.885 2.708 -6.604 1.00 98.38 82 VAL A C 1
ATOM 678 O O . VAL A 1 82 ? -3.032 2.516 -7.021 1.00 98.38 82 VAL A O 1
ATOM 681 N N . MET A 1 83 ? -1.505 2.333 -5.389 1.00 98.38 83 MET A N 1
ATOM 682 C CA . MET A 1 83 ? -2.436 1.803 -4.399 1.00 98.38 83 MET A CA 1
ATOM 683 C C . MET A 1 83 ? -2.028 2.160 -2.976 1.00 98.38 83 MET A C 1
ATOM 685 O O . MET A 1 83 ? -0.854 2.403 -2.690 1.00 98.38 83 MET A O 1
ATOM 689 N N . VAL A 1 84 ? -3.004 2.100 -2.074 1.00 98.69 84 VAL A N 1
ATOM 690 C CA . VAL A 1 84 ? -2.767 2.116 -0.632 1.00 98.69 84 VAL A CA 1
ATOM 691 C C . VAL A 1 84 ? -3.132 0.754 -0.053 1.00 98.69 84 VAL A C 1
ATOM 693 O O . VAL A 1 84 ? -4.260 0.285 -0.215 1.00 98.69 84 VAL A O 1
ATOM 696 N N . ALA A 1 85 ? -2.185 0.120 0.634 1.00 98.69 85 ALA A N 1
ATOM 697 C CA . ALA A 1 85 ? -2.373 -1.156 1.311 1.00 98.69 85 ALA A CA 1
ATOM 698 C C . ALA A 1 85 ? -2.496 -0.934 2.825 1.00 98.69 85 ALA A C 1
ATOM 700 O O . ALA A 1 85 ? -1.504 -0.718 3.527 1.00 98.69 85 ALA A O 1
ATOM 701 N N . ILE A 1 86 ? -3.725 -1.006 3.340 1.00 98.62 86 ILE A N 1
ATOM 702 C CA . ILE A 1 86 ? -4.027 -0.849 4.765 1.00 98.62 86 ILE A CA 1
ATOM 703 C C . ILE A 1 86 ? -3.987 -2.222 5.444 1.00 98.62 86 ILE A C 1
ATOM 705 O O . ILE A 1 86 ? -4.958 -2.981 5.425 1.00 98.62 86 ILE A O 1
ATOM 709 N N . GLY A 1 87 ? -2.858 -2.550 6.065 1.00 98.38 87 GLY A N 1
ATOM 710 C CA . GLY A 1 87 ? -2.705 -3.764 6.857 1.00 98.38 87 GLY A CA 1
ATOM 711 C C . GLY A 1 87 ? -3.375 -3.663 8.230 1.00 98.38 87 GLY A C 1
ATOM 712 O O . GLY A 1 87 ? -3.330 -2.628 8.901 1.00 98.38 87 GLY A O 1
ATOM 713 N N . HIS A 1 88 ? -3.967 -4.767 8.674 1.00 97.88 88 HIS A N 1
ATOM 714 C CA . HIS A 1 88 ? -4.471 -4.947 10.035 1.00 97.88 88 HIS A CA 1
ATOM 715 C C . HIS A 1 88 ? -4.387 -6.424 10.449 1.00 97.88 88 HIS A C 1
ATOM 717 O O . HIS A 1 88 ? -3.975 -7.294 9.683 1.00 97.88 88 HIS A O 1
ATOM 723 N N . SER A 1 89 ? -4.786 -6.743 11.682 1.00 96.56 89 SER A N 1
ATOM 724 C CA . SER A 1 89 ? -4.641 -8.095 12.249 1.00 96.56 89 SER A CA 1
ATOM 725 C C . SER A 1 89 ? -5.421 -9.201 11.528 1.00 96.56 89 SER A C 1
ATOM 727 O O . SER A 1 89 ? -5.150 -10.368 11.788 1.00 96.56 89 SER A O 1
ATOM 729 N N . LEU A 1 90 ? -6.383 -8.860 10.666 1.00 97.44 90 LEU A N 1
ATOM 730 C CA . LEU A 1 90 ? -7.253 -9.824 9.978 1.00 97.44 90 LEU A CA 1
ATOM 731 C C . LEU A 1 90 ? -7.018 -9.878 8.460 1.00 97.44 90 LEU A C 1
ATOM 733 O O . LEU A 1 90 ? -7.525 -10.786 7.816 1.00 97.44 90 LEU A O 1
ATOM 737 N N . GLY A 1 91 ? -6.258 -8.945 7.880 1.00 98.19 91 GLY A N 1
ATOM 738 C CA . GLY A 1 91 ? -6.108 -8.864 6.430 1.00 98.19 91 GLY A CA 1
ATOM 739 C C . GLY A 1 91 ? -5.490 -7.556 5.951 1.00 98.19 91 GLY A C 1
ATOM 740 O O . GLY A 1 91 ? -4.827 -6.843 6.712 1.00 98.19 91 GLY A O 1
ATOM 741 N N . VAL A 1 92 ? -5.692 -7.280 4.665 1.00 98.75 92 VAL A N 1
ATOM 742 C CA . VAL A 1 92 ? -5.215 -6.085 3.970 1.00 98.75 92 VAL A CA 1
ATOM 743 C C . VAL A 1 92 ? -6.365 -5.496 3.161 1.00 98.75 92 VAL A C 1
ATOM 745 O O . VAL A 1 92 ? -6.865 -6.144 2.242 1.00 98.75 92 VAL A O 1
ATOM 748 N N . LEU A 1 93 ? -6.755 -4.261 3.474 1.00 98.75 93 LEU A N 1
ATOM 749 C CA . LEU A 1 93 ? -7.670 -3.496 2.633 1.00 98.75 93 LEU A CA 1
ATOM 750 C C . LEU A 1 93 ? -6.853 -2.797 1.549 1.00 98.75 93 LEU A C 1
ATOM 752 O O . LEU A 1 93 ? -5.898 -2.079 1.850 1.00 98.75 93 LEU A O 1
ATOM 756 N N . ILE A 1 94 ? -7.236 -3.012 0.295 1.00 98.69 94 ILE A N 1
ATOM 757 C CA . ILE A 1 94 ? -6.574 -2.434 -0.872 1.00 98.69 94 ILE A CA 1
ATOM 758 C C . ILE A 1 94 ? -7.433 -1.279 -1.380 1.00 98.69 94 ILE A C 1
ATOM 760 O O . ILE A 1 94 ? -8.595 -1.484 -1.722 1.00 98.69 94 ILE A O 1
ATOM 764 N N . LEU A 1 95 ? -6.857 -0.080 -1.439 1.00 98.69 95 LEU A N 1
ATOM 765 C CA . LEU A 1 95 ? -7.506 1.110 -1.983 1.00 98.69 95 LEU A CA 1
ATOM 766 C C . LEU A 1 95 ? -6.826 1.495 -3.293 1.00 98.69 95 LEU A C 1
ATOM 768 O O . LEU A 1 95 ? -5.613 1.709 -3.336 1.00 98.69 95 LEU A O 1
ATOM 772 N N . VAL A 1 96 ? -7.617 1.594 -4.354 1.00 98.19 96 VAL A N 1
ATOM 773 C CA . VAL A 1 96 ? -7.180 1.992 -5.697 1.00 98.19 96 VAL A CA 1
ATOM 774 C C . VAL A 1 96 ? -8.131 3.038 -6.255 1.00 98.19 96 VAL A C 1
ATOM 776 O O . VAL A 1 96 ? -9.248 3.183 -5.769 1.00 98.19 96 VAL A O 1
ATOM 779 N N . LYS A 1 97 ? -7.730 3.724 -7.320 1.00 96.62 97 LYS A N 1
ATOM 780 C CA . LYS A 1 97 ? -8.610 4.607 -8.088 1.00 96.62 97 LYS A CA 1
ATOM 781 C C . LYS A 1 97 ? -9.326 5.680 -7.253 1.00 96.62 97 LYS A C 1
ATOM 783 O O . LYS A 1 97 ? -10.557 5.698 -7.184 1.00 96.62 97 LYS A O 1
ATOM 788 N N . GLY A 1 98 ? -8.571 6.476 -6.499 1.00 96.44 98 GLY A N 1
ATOM 789 C CA . GLY A 1 98 ? -9.118 7.499 -5.603 1.00 96.44 98 GLY A CA 1
ATOM 790 C C . GLY A 1 98 ? -9.841 6.986 -4.348 1.00 96.44 98 GLY A C 1
ATOM 791 O O . GLY A 1 98 ? -10.279 7.791 -3.524 1.00 96.44 98 GLY A O 1
ATOM 792 N N . GLN A 1 99 ? -9.959 5.668 -4.128 1.00 98.12 99 GLN A N 1
ATOM 793 C CA . GLN A 1 99 ? -10.635 5.115 -2.940 1.00 98.12 99 GLN A CA 1
ATOM 794 C C . GLN A 1 99 ? -9.994 5.542 -1.609 1.00 98.12 99 GLN A C 1
ATOM 796 O O . GLN A 1 99 ? -10.648 5.463 -0.571 1.00 98.12 99 GLN A O 1
ATOM 801 N N . TRP A 1 100 ? -8.751 6.033 -1.612 1.00 97.81 100 TRP A N 1
ATOM 802 C CA . TRP A 1 100 ? -8.089 6.605 -0.432 1.00 97.81 100 TRP A CA 1
ATOM 803 C C . TRP A 1 100 ? -8.755 7.877 0.118 1.00 97.81 100 TRP A C 1
ATOM 805 O O . TRP A 1 100 ? -8.485 8.243 1.259 1.00 97.81 100 TRP A O 1
ATOM 815 N N . HIS A 1 101 ? -9.668 8.503 -0.630 1.00 97.88 101 HIS A N 1
ATOM 816 C CA . HIS A 1 101 ? -10.522 9.597 -0.140 1.00 97.88 101 HIS A CA 1
ATOM 817 C C . HIS A 1 101 ? -11.813 9.112 0.538 1.00 97.88 101 HIS A C 1
ATOM 819 O O . HIS A 1 101 ? -12.547 9.901 1.134 1.00 97.88 101 HIS A O 1
ATOM 825 N N . SER A 1 102 ? -12.118 7.815 0.456 1.00 97.12 102 SER A N 1
ATOM 826 C CA . SER A 1 102 ? -13.331 7.236 1.037 1.00 97.12 102 SER A CA 1
ATOM 827 C C . SER A 1 102 ? -13.164 6.920 2.524 1.00 97.12 102 SER A C 1
ATOM 829 O O . SER A 1 102 ? -12.082 6.588 3.006 1.00 97.12 102 SER A O 1
ATOM 831 N N . SER A 1 103 ? -14.271 6.982 3.265 1.00 96.75 103 SER A N 1
ATOM 832 C CA . SER A 1 103 ? -14.322 6.595 4.678 1.00 96.75 103 SER A CA 1
ATOM 833 C C . SER A 1 103 ? -14.931 5.207 4.845 1.00 96.75 103 SER A C 1
ATOM 835 O O . SER A 1 103 ? -15.987 4.918 4.287 1.00 96.75 103 SER A O 1
ATOM 837 N N . PHE A 1 104 ? -14.300 4.367 5.667 1.00 98.19 104 PHE A N 1
ATOM 838 C CA . PHE A 1 104 ? -14.735 2.992 5.907 1.00 98.19 104 PHE A CA 1
ATOM 839 C C . PHE A 1 104 ? -14.957 2.747 7.397 1.00 98.19 104 PHE A C 1
ATOM 841 O O . PHE A 1 104 ? -14.151 3.153 8.238 1.00 98.19 104 PHE A O 1
ATOM 848 N N . SER A 1 105 ? -16.046 2.056 7.730 1.00 98.44 105 SER A N 1
ATOM 849 C CA . SER A 1 105 ? -16.258 1.525 9.076 1.00 98.44 105 SER A CA 1
ATOM 850 C C . SER A 1 105 ? -15.380 0.295 9.317 1.00 98.44 105 SER A C 1
ATOM 852 O O . SER A 1 105 ? -14.982 -0.382 8.370 1.00 98.44 105 SER A O 1
ATOM 854 N N . SER A 1 106 ? -15.110 -0.033 10.581 1.00 98.31 106 SER A N 1
ATOM 855 C CA . SER A 1 106 ? -14.340 -1.229 10.963 1.00 98.31 106 SER A CA 1
ATOM 856 C C . SER A 1 106 ? -14.893 -2.510 10.318 1.00 98.31 106 SER A C 1
ATOM 858 O O . SER A 1 106 ? -14.133 -3.300 9.763 1.00 98.31 106 SER A O 1
ATOM 860 N N . ALA A 1 107 ? -16.222 -2.677 10.293 1.00 98.38 107 ALA A N 1
ATOM 861 C CA . ALA A 1 107 ? -16.855 -3.806 9.612 1.00 98.38 107 ALA A CA 1
ATOM 862 C C . ALA A 1 107 ? -16.582 -3.817 8.106 1.00 98.38 107 ALA A C 1
ATOM 864 O O . ALA A 1 107 ? -16.244 -4.867 7.569 1.00 98.38 107 ALA A O 1
ATOM 865 N N . LYS A 1 108 ? -16.682 -2.662 7.433 1.00 98.56 108 LYS A N 1
ATOM 866 C CA . LYS A 1 108 ? -16.467 -2.598 5.985 1.00 98.56 108 LYS A CA 1
ATOM 867 C C . LYS A 1 108 ? -15.008 -2.833 5.607 1.00 98.56 108 LYS A C 1
ATOM 869 O O . LYS A 1 108 ? -14.749 -3.461 4.589 1.00 98.56 108 LYS A O 1
ATOM 874 N N . VAL A 1 109 ? -14.069 -2.376 6.442 1.00 98.62 109 VAL A N 1
ATOM 875 C CA . VAL A 1 109 ? -12.646 -2.705 6.282 1.00 98.62 109 VAL A CA 1
ATOM 876 C C . VAL A 1 109 ? -12.458 -4.218 6.315 1.00 98.62 109 VAL A C 1
ATOM 878 O O . VAL A 1 109 ? -11.867 -4.760 5.398 1.00 98.62 109 VAL A O 1
ATOM 881 N N . ILE A 1 110 ? -13.006 -4.912 7.319 1.00 98.38 110 ILE A N 1
ATOM 882 C CA . ILE A 1 110 ? -12.874 -6.374 7.426 1.00 98.38 110 ILE A CA 1
ATOM 883 C C . ILE A 1 110 ? -13.523 -7.085 6.234 1.00 98.38 110 ILE A C 1
ATOM 885 O O . ILE A 1 110 ? -12.921 -7.997 5.684 1.00 98.38 110 ILE A O 1
ATOM 889 N N . GLU A 1 111 ? -14.730 -6.670 5.844 1.00 98.44 111 GLU A N 1
ATOM 890 C CA . GLU A 1 111 ? -15.497 -7.275 4.747 1.00 98.44 111 GLU A CA 1
ATOM 891 C C . GLU A 1 111 ? -14.771 -7.188 3.397 1.00 98.44 111 GLU A C 1
ATOM 893 O O . GLU A 1 111 ? -14.813 -8.131 2.615 1.00 98.44 111 GLU A O 1
ATOM 898 N N . LEU A 1 112 ? -14.121 -6.054 3.120 1.00 98.50 112 LEU A N 1
ATOM 899 C CA . LEU A 1 112 ? -13.437 -5.799 1.850 1.00 98.50 112 LEU A CA 1
ATOM 900 C C . LEU A 1 112 ? -11.961 -6.213 1.854 1.00 98.50 112 LEU A C 1
ATOM 902 O O . LEU A 1 112 ? -11.318 -6.204 0.804 1.00 98.50 112 LEU A O 1
ATOM 906 N N . SER A 1 113 ? -11.403 -6.520 3.023 1.00 98.69 113 SER A N 1
ATOM 907 C CA . SER A 1 113 ? -10.009 -6.922 3.143 1.00 98.69 113 SER A CA 1
ATOM 908 C C . SER A 1 113 ? -9.778 -8.305 2.560 1.00 98.69 113 SER A C 1
ATOM 910 O O . SER A 1 113 ? -10.523 -9.249 2.809 1.00 98.69 113 SER A O 1
ATOM 912 N N . VAL A 1 114 ? -8.659 -8.437 1.859 1.00 98.69 114 VAL A N 1
ATOM 913 C CA . VAL A 1 114 ? -8.145 -9.726 1.402 1.00 98.69 114 VAL A CA 1
ATOM 914 C C . VAL A 1 114 ? -7.134 -10.274 2.402 1.00 98.69 114 VAL A C 1
ATOM 916 O O . VAL A 1 114 ? -6.600 -9.557 3.259 1.00 98.69 114 VAL A O 1
ATOM 919 N N . SER A 1 115 ? -6.817 -11.559 2.297 1.00 98.31 115 SER A N 1
ATOM 920 C CA . SER A 1 115 ? -5.689 -12.117 3.030 1.00 98.31 115 SER A CA 1
ATOM 921 C C . SER A 1 115 ? -4.375 -11.482 2.562 1.00 98.31 115 SER A C 1
ATOM 923 O O . SER A 1 115 ? -4.216 -11.043 1.422 1.00 98.31 115 SER A O 1
ATOM 925 N N . ARG A 1 116 ? -3.356 -11.495 3.429 1.00 97.19 116 ARG A N 1
ATOM 926 C CA . ARG A 1 116 ? -2.017 -11.021 3.044 1.00 97.19 116 ARG A CA 1
ATOM 927 C C . ARG A 1 116 ? -1.462 -11.789 1.839 1.00 97.19 116 ARG A C 1
ATOM 929 O O . ARG A 1 116 ? -0.743 -11.199 1.042 1.00 97.19 116 ARG A O 1
ATOM 936 N N . LYS A 1 117 ? -1.772 -13.087 1.721 1.00 97.31 117 LYS A N 1
ATOM 937 C CA . LYS A 1 117 ? -1.332 -13.913 0.590 1.00 97.31 117 LYS A CA 1
ATOM 938 C C . LYS A 1 117 ? -1.942 -13.404 -0.714 1.00 97.31 117 LYS A C 1
ATOM 940 O O . LYS A 1 117 ? -1.194 -13.150 -1.644 1.00 97.31 117 LYS A O 1
ATOM 945 N N . GLU A 1 118 ? -3.253 -13.185 -0.749 1.00 98.38 118 GLU A N 1
ATOM 946 C CA . GLU A 1 118 ? -3.943 -12.649 -1.932 1.00 98.38 118 GLU A CA 1
ATOM 947 C C . GLU A 1 118 ? -3.426 -11.262 -2.319 1.00 98.38 118 GLU A C 1
ATOM 949 O O . GLU A 1 118 ? -3.241 -10.984 -3.498 1.00 98.38 118 GLU A O 1
ATOM 954 N N . PHE A 1 119 ? -3.114 -10.409 -1.338 1.00 98.38 119 PHE A N 1
ATOM 955 C CA . PHE A 1 119 ? -2.468 -9.124 -1.604 1.00 98.38 119 PHE A CA 1
ATOM 956 C C . PHE A 1 119 ? -1.104 -9.287 -2.303 1.00 98.38 119 PHE A C 1
ATOM 958 O O . PHE A 1 119 ? -0.833 -8.618 -3.299 1.00 98.38 119 PHE A O 1
ATOM 965 N N . ILE A 1 120 ? -0.256 -10.201 -1.817 1.00 97.94 120 ILE A N 1
ATOM 966 C CA . ILE A 1 120 ? 1.046 -10.500 -2.438 1.00 97.94 120 ILE A CA 1
ATOM 967 C C . ILE A 1 120 ? 0.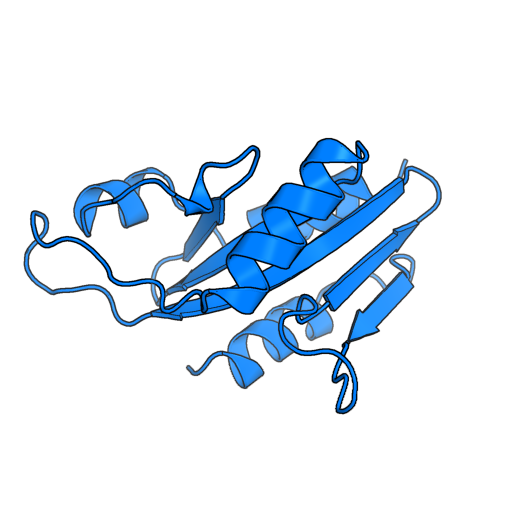861 -11.086 -3.839 1.00 97.94 120 ILE A C 1
ATOM 969 O O . ILE A 1 120 ? 1.535 -10.653 -4.772 1.00 97.94 120 ILE A O 1
ATOM 973 N N . ASP A 1 121 ? -0.058 -12.038 -3.996 1.00 97.81 121 ASP A N 1
ATOM 974 C CA . ASP A 1 121 ? -0.373 -12.646 -5.288 1.00 97.81 121 ASP A CA 1
ATOM 975 C C . ASP A 1 121 ? -0.877 -11.585 -6.280 1.00 97.81 121 ASP A C 1
ATOM 977 O O . ASP A 1 121 ? -0.529 -11.631 -7.457 1.00 97.81 121 ASP A O 1
ATOM 981 N N . GLY A 1 122 ? -1.618 -10.578 -5.806 1.00 98.06 122 GLY A N 1
ATOM 982 C CA . GLY A 1 122 ? -2.024 -9.411 -6.587 1.00 98.06 122 GLY A CA 1
ATOM 983 C C . GLY A 1 122 ? -0.839 -8.580 -7.089 1.00 98.06 122 GLY A C 1
ATOM 984 O O . GLY A 1 122 ? -0.800 -8.233 -8.267 1.00 98.06 122 GLY A O 1
ATOM 985 N N . ILE A 1 123 ? 0.168 -8.322 -6.242 1.00 98.25 123 ILE A N 1
ATOM 986 C CA . ILE A 1 123 ? 1.414 -7.646 -6.662 1.00 98.25 123 ILE A CA 1
ATOM 987 C C . ILE A 1 123 ? 2.137 -8.467 -7.738 1.00 98.25 123 ILE A C 1
ATOM 989 O O . ILE A 1 123 ? 2.592 -7.919 -8.746 1.00 98.25 123 ILE A O 1
ATOM 993 N N . VAL A 1 124 ? 2.248 -9.783 -7.542 1.00 98.00 124 VAL A N 1
ATOM 994 C CA . VAL A 1 124 ? 2.904 -10.678 -8.507 1.00 98.00 124 VAL A CA 1
ATOM 995 C C . VAL A 1 124 ? 2.139 -10.674 -9.826 1.00 98.00 124 VAL A C 1
ATOM 997 O O . VAL A 1 124 ? 2.737 -10.423 -10.862 1.00 98.00 124 VAL A O 1
ATOM 1000 N N . SER A 1 125 ? 0.820 -10.852 -9.788 1.00 97.38 125 SER A N 1
ATOM 1001 C CA . SER A 1 125 ? -0.049 -10.833 -10.967 1.00 97.38 125 SER A CA 1
ATOM 1002 C C . SER A 1 125 ? -0.009 -9.500 -11.719 1.00 97.38 125 SER A C 1
ATOM 1004 O O . SER A 1 125 ? -0.132 -9.478 -12.941 1.00 97.38 125 SER A O 1
ATOM 1006 N N . HIS A 1 126 ? 0.174 -8.374 -11.025 1.00 97.56 126 HIS A N 1
ATOM 1007 C CA . HIS A 1 126 ? 0.298 -7.059 -11.662 1.00 97.56 126 HIS A CA 1
ATOM 1008 C C . HIS A 1 126 ? 1.644 -6.864 -12.367 1.00 97.56 126 HIS A C 1
ATOM 1010 O O . HIS A 1 126 ? 1.715 -6.229 -13.415 1.00 97.56 126 HIS A O 1
ATOM 1016 N N . THR A 1 127 ? 2.719 -7.402 -11.793 1.00 97.38 127 THR A N 1
ATOM 1017 C CA . THR A 1 127 ? 4.091 -7.157 -12.267 1.00 97.38 127 THR A CA 1
ATOM 1018 C C . THR A 1 127 ? 4.618 -8.243 -13.201 1.00 97.38 127 THR A C 1
ATOM 1020 O O . THR A 1 127 ? 5.474 -7.965 -14.039 1.00 97.38 127 THR A O 1
ATOM 1023 N N . GLN A 1 128 ? 4.108 -9.467 -13.093 1.00 94.88 128 GLN A N 1
ATOM 1024 C CA . GLN A 1 128 ? 4.536 -10.629 -13.868 1.00 94.88 128 GLN A CA 1
ATOM 1025 C C . GLN A 1 128 ? 3.470 -11.021 -14.900 1.00 94.88 128 GLN A C 1
ATOM 1027 O O . GLN A 1 128 ? 2.273 -10.826 -14.672 1.00 94.88 128 GLN A O 1
ATOM 1032 N N . GLY A 1 129 ? 3.932 -11.524 -16.048 1.00 78.56 129 GLY A N 1
ATOM 1033 C CA . GLY A 1 129 ? 3.101 -12.063 -17.131 1.00 78.56 129 GLY A CA 1
ATOM 1034 C C . GLY A 1 129 ? 2.750 -13.528 -16.931 1.00 78.56 129 GLY A C 1
ATOM 1035 O O . GLY A 1 129 ? 3.523 -14.223 -16.232 1.00 78.56 129 GLY A O 1
#

Secondary structure (DSSP, 8-state):
--HHHHHHHHHHHS-TTSEEEE---SSSTT--SEEEEETTEEEEEEEEE-PPPSSTTSBP-----HHHHHHHHHHHHTT--EEEEEEETTEEEEE-TTGGGS--BHHHHHHHPBPHHHHHHHHHHHH--

Foldseek 3Di:
DFFVVLVVVLVVPQDPQWDKDQDDDPPQPQQARIWTAAPQGIEGEHEFEFEADPDQQDWTDRPRDPSNLVVQVVVVVVVHHYWYWYDYPQATAIDGDSSVVPIHGSNRSNVRGDHSVVVSVVSCVNHDD

pLDDT: mean 96.93, std 2.67, range [78.56, 98.75]

Radius of gyration: 14.25 Å; chains: 1; bounding box: 34×30×36 Å

Sequence (129 aa):
MNEHSFVKSVHRVLPSSVYRWKIHDTYTGGVPDALYCGPKGLLFVEYKWVTLPKRSTTLVKFGISKLQLEWLDRFEMYGQHVMVAIGHSLGVLILVKGQWHSSFSSAKVIELSVSRKEFIDGIVSHTQG